Protein AF-A0A7S0GFJ6-F1 (afdb_monomer)

InterPro domains:
  IPR036259 MFS transporter superfamily [G3DSA:1.20.1250.20] (1-97)
  IPR036259 MFS transporter superfamily [SSF103473] (2-94)
  IPR049680 Choline/ethanolamine transporter FLVCR1-2/SLC49-like [PTHR10924] (3-102)

Secondary structure (DSSP, 8-state):
-HHHHHHHHHHHHHHHHHHHHHHHHHHHS-TTTHHHHHHHHHHHHHHHHHHHHHHHHHHTTSHHHHHHHHHHHHHHHHHHHHHHHHH--SS-SS-S-HHHHTT--

Foldseek 3Di:
DVVVVVVVVVVVCVVVVVPVQLVVLVQQHDPVCSVVSSVVVVVVVVVVVVVLCVQCVVQVPDPVSNVVSVVVVVVVVVVVVVVCVVPDDPHPPDRNDPVVVVVVD

pLDDT: mean 84.1, std 14.14, range [44.91, 96.38]

Mean predicted aligned error: 7.47 Å

Solvent-accessible surface area (backbone atoms only — not comparable to full-atom values): 6013 Å² total; per-residue (Å²): 113,70,66,62,53,50,52,51,53,52,60,69,45,46,63,56,65,68,52,42,44,56,52,50,19,62,68,57,40,54,87,83,49,21,60,57,50,24,49,52,50,54,51,54,50,53,52,49,51,54,50,47,52,56,51,44,64,68,36,50,79,41,79,66,34,39,53,52,45,56,50,50,54,48,55,53,49,51,51,51,51,53,50,44,67,73,70,56,63,101,61,71,96,56,80,72,44,79,70,61,56,62,76,78,110

Organism: NCBI:txid420281

Sequence (105 aa):
ASMLAGTVCVGAAQPFFQCTPPMLSATWFASDERATSTAVALNFNQIGIATAFLVGGGMANTAGGLADYFTLITVISVFVAVGTLLQFQEKPKVPPSTSAIQKLI

Radius of gyration: 18.22 Å; Cα contacts (8 Å, |Δi|>4): 37; chains: 1; boun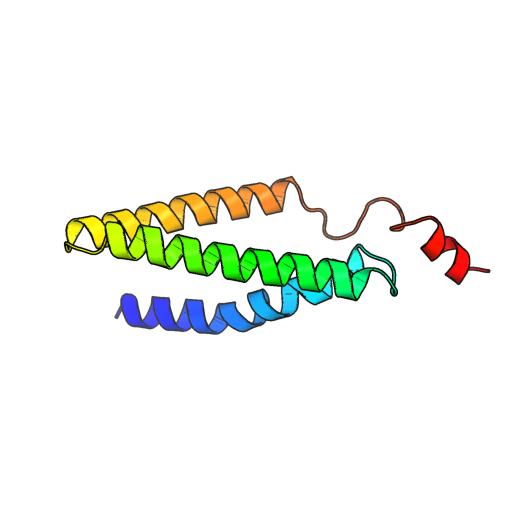ding box: 43×25×53 Å

Structure (mmCIF, N/CA/C/O backbone):
data_AF-A0A7S0GFJ6-F1
#
_entry.id   AF-A0A7S0GFJ6-F1
#
loop_
_atom_site.group_PDB
_atom_site.id
_atom_site.type_symbol
_atom_site.label_atom_id
_atom_site.label_alt_id
_atom_site.label_comp_id
_atom_site.label_asym_id
_atom_site.label_entity_id
_atom_site.label_seq_id
_atom_site.pdbx_PDB_ins_code
_atom_site.Cartn_x
_atom_site.Cartn_y
_atom_site.Cartn_z
_atom_site.occupancy
_atom_site.B_iso_or_equiv
_atom_site.auth_seq_id
_atom_site.auth_comp_id
_atom_site.auth_asym_id
_atom_site.auth_atom_id
_atom_site.pdbx_PDB_model_num
ATOM 1 N N . ALA A 1 1 ? 1.644 12.639 -21.685 1.00 60.75 1 ALA A N 1
ATOM 2 C CA . ALA A 1 1 ? 0.237 12.575 -21.231 1.00 60.75 1 ALA A CA 1
ATOM 3 C C . ALA A 1 1 ? 0.024 11.498 -20.160 1.00 60.75 1 ALA A C 1
ATOM 5 O O . ALA A 1 1 ? -0.493 11.824 -19.101 1.00 60.75 1 ALA A O 1
ATOM 6 N N . SER A 1 2 ? 0.476 10.256 -20.380 1.00 78.56 2 SER A N 1
ATOM 7 C CA . SER A 1 2 ? 0.297 9.126 -19.448 1.00 78.56 2 SER A CA 1
ATOM 8 C C . SER A 1 2 ? 0.902 9.337 -18.051 1.00 78.56 2 SER A C 1
ATOM 10 O O . SER A 1 2 ? 0.232 9.074 -17.059 1.00 78.56 2 SER A O 1
ATOM 12 N N . MET A 1 3 ? 2.126 9.868 -17.950 1.00 83.75 3 MET A N 1
ATOM 13 C CA . MET A 1 3 ? 2.784 10.100 -16.651 1.00 83.75 3 MET A CA 1
ATOM 14 C C . MET A 1 3 ? 2.056 11.137 -15.784 1.00 83.75 3 MET A C 1
ATOM 16 O O . MET A 1 3 ? 1.896 10.926 -14.590 1.00 83.75 3 MET A O 1
ATOM 20 N N . LEU A 1 4 ? 1.571 12.234 -16.383 1.00 90.75 4 LEU A N 1
ATOM 21 C CA . LEU A 1 4 ? 0.834 13.280 -15.662 1.00 90.75 4 LEU A CA 1
ATOM 22 C C . LEU A 1 4 ? -0.486 12.746 -15.104 1.00 90.75 4 LEU A C 1
ATOM 24 O O . LEU A 1 4 ? -0.798 12.987 -13.943 1.00 90.75 4 LEU A O 1
ATOM 28 N N . ALA A 1 5 ? -1.226 11.983 -15.912 1.00 91.25 5 ALA A N 1
ATOM 29 C CA . ALA A 1 5 ? -2.438 11.314 -15.455 1.00 91.25 5 ALA A CA 1
ATOM 30 C C . ALA A 1 5 ? -2.135 10.357 -14.289 1.00 91.25 5 ALA A C 1
ATOM 32 O O . ALA A 1 5 ? -2.826 10.396 -13.276 1.00 91.25 5 ALA A O 1
ATOM 33 N N . GLY A 1 6 ? -1.054 9.573 -14.389 1.00 88.81 6 GLY A N 1
ATOM 34 C CA . GLY A 1 6 ? -0.593 8.697 -13.310 1.00 88.81 6 GLY A CA 1
ATOM 35 C C . GLY A 1 6 ? -0.302 9.453 -12.010 1.00 88.81 6 GLY A C 1
ATOM 36 O O . GLY A 1 6 ? -0.824 9.086 -10.960 1.00 88.81 6 GLY A O 1
ATOM 37 N N . THR A 1 7 ? 0.458 10.547 -12.072 1.00 91.06 7 THR A N 1
ATOM 38 C CA . THR A 1 7 ? 0.779 11.362 -10.889 1.00 91.06 7 THR A CA 1
ATOM 39 C C . THR A 1 7 ? -0.464 11.997 -10.265 1.00 91.06 7 THR A C 1
ATOM 41 O O . THR A 1 7 ? -0.583 12.015 -9.041 1.00 91.06 7 THR A O 1
ATOM 44 N N . VAL A 1 8 ? -1.415 12.476 -11.076 1.00 94.75 8 VAL A N 1
ATOM 45 C CA . VAL A 1 8 ? -2.692 13.014 -10.574 1.00 94.75 8 VAL A CA 1
ATOM 46 C C . VAL A 1 8 ? -3.496 11.929 -9.857 1.00 94.75 8 VAL A C 1
ATOM 48 O O . VAL A 1 8 ? -3.996 12.176 -8.761 1.00 94.75 8 VAL A O 1
ATOM 51 N N . CYS A 1 9 ? -3.571 10.719 -10.418 1.00 92.00 9 CYS A N 1
ATOM 52 C CA . CYS A 1 9 ? -4.232 9.588 -9.765 1.00 92.00 9 CYS A CA 1
ATOM 53 C C . CYS A 1 9 ? -3.576 9.236 -8.422 1.00 92.00 9 CYS A C 1
ATOM 55 O O . CYS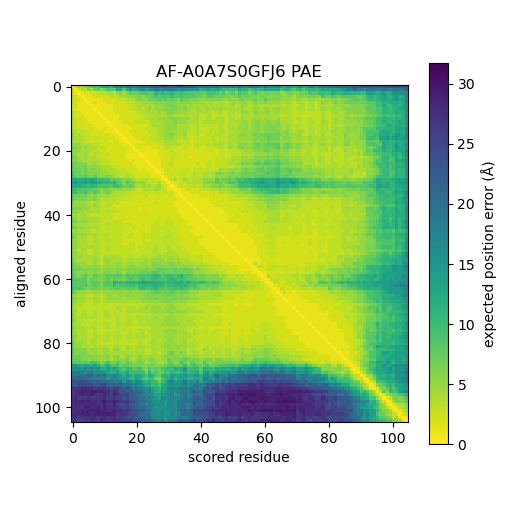 A 1 9 ? -4.279 9.023 -7.435 1.00 92.00 9 CYS A O 1
ATOM 57 N N . VAL A 1 10 ? -2.240 9.221 -8.357 1.00 90.69 10 VAL A N 1
ATOM 58 C CA . VAL A 1 10 ? -1.507 8.982 -7.102 1.00 90.69 10 VAL A CA 1
ATOM 59 C C . VAL A 1 10 ? -1.807 10.079 -6.079 1.00 90.69 10 VAL A C 1
ATOM 61 O O . VAL A 1 10 ? -2.103 9.768 -4.928 1.00 90.69 10 VAL A O 1
ATOM 64 N N . GLY A 1 11 ? -1.795 11.348 -6.494 1.00 92.38 11 GLY A N 1
ATOM 65 C CA . GLY A 1 11 ? -2.134 12.477 -5.625 1.00 92.38 11 GLY A CA 1
ATOM 66 C C . GLY A 1 11 ? -3.559 12.392 -5.074 1.00 92.38 11 GLY A C 1
ATOM 67 O O . GLY A 1 11 ? -3.770 12.595 -3.882 1.00 92.38 11 GLY A O 1
ATOM 68 N N . ALA A 1 12 ? -4.528 12.008 -5.907 1.00 93.94 12 ALA A N 1
ATOM 69 C CA . ALA A 1 12 ? -5.909 11.794 -5.474 1.00 93.94 12 ALA A CA 1
ATOM 70 C C . ALA A 1 12 ? -6.050 10.623 -4.483 1.00 93.94 12 ALA A C 1
ATOM 72 O O . ALA A 1 12 ? -6.929 10.652 -3.624 1.00 93.94 12 ALA A O 1
ATOM 73 N N . ALA A 1 13 ? -5.185 9.607 -4.568 1.00 91.31 13 ALA A N 1
ATOM 74 C CA . ALA A 1 13 ? -5.202 8.453 -3.673 1.00 91.31 13 ALA A CA 1
ATOM 75 C C . ALA A 1 13 ? -4.581 8.734 -2.288 1.00 91.31 13 ALA A C 1
ATOM 77 O O . ALA A 1 13 ? -4.946 8.083 -1.308 1.00 91.31 13 ALA A O 1
ATOM 78 N N . GLN A 1 14 ? -3.660 9.698 -2.176 1.00 89.50 14 GLN A N 1
ATOM 79 C CA . GLN A 1 14 ? -2.911 9.960 -0.937 1.00 89.50 14 GLN A CA 1
ATOM 80 C C . GLN A 1 14 ? -3.775 10.204 0.316 1.00 89.50 14 GLN A C 1
ATOM 82 O O . GLN A 1 14 ? -3.477 9.594 1.347 1.00 89.50 14 GLN A O 1
ATOM 87 N N . PRO A 1 15 ? -4.850 11.019 0.281 1.00 91.50 15 PRO A N 1
ATOM 88 C CA . PRO A 1 15 ? -5.688 11.244 1.459 1.00 91.50 15 PRO A CA 1
ATOM 89 C C . PRO A 1 15 ? -6.296 9.949 2.002 1.00 91.50 15 PRO A C 1
ATOM 91 O O . PRO A 1 15 ? -6.345 9.744 3.214 1.00 91.50 15 PRO A O 1
ATOM 94 N N . PHE A 1 16 ? -6.694 9.034 1.113 1.00 89.06 16 PHE A N 1
ATOM 95 C CA . PHE A 1 16 ? -7.243 7.740 1.510 1.00 89.06 16 PHE A CA 1
ATOM 96 C C . PHE A 1 16 ? -6.202 6.905 2.257 1.00 89.06 16 PHE A C 1
ATOM 98 O O . PHE A 1 16 ? -6.507 6.366 3.321 1.00 89.06 16 PHE A O 1
ATOM 105 N N . PHE A 1 17 ? -4.956 6.857 1.775 1.00 86.81 17 PHE A N 1
ATOM 106 C CA . PHE A 1 17 ? -3.874 6.160 2.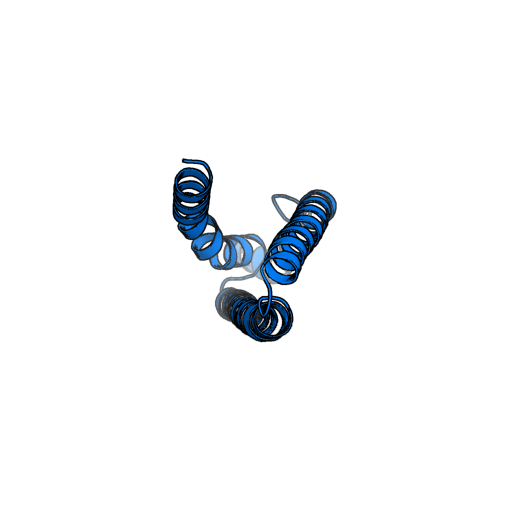477 1.00 86.81 17 PHE A CA 1
ATOM 107 C C . PHE A 1 17 ? -3.569 6.772 3.849 1.00 86.81 17 PHE A C 1
ATOM 109 O O . PHE A 1 17 ? -3.324 6.032 4.798 1.00 86.81 17 PHE A O 1
ATOM 116 N N . GLN A 1 18 ? -3.636 8.098 3.984 1.00 89.25 18 GLN A N 1
ATOM 117 C CA . GLN A 1 18 ? -3.343 8.780 5.247 1.00 89.25 18 GLN A CA 1
ATOM 118 C C . GLN A 1 18 ? -4.452 8.590 6.296 1.00 89.25 18 GLN A C 1
ATOM 120 O O . GLN A 1 18 ? -4.169 8.449 7.487 1.00 89.25 18 GLN A O 1
ATOM 125 N N . CYS A 1 19 ? -5.717 8.573 5.866 1.00 89.94 19 CYS A N 1
ATOM 126 C CA . CYS A 1 19 ? -6.872 8.436 6.756 1.00 89.94 19 CYS A CA 1
ATOM 127 C C . CYS A 1 19 ? -7.212 6.976 7.100 1.00 89.94 19 CYS A C 1
ATOM 129 O O . CYS A 1 19 ? -7.907 6.729 8.087 1.00 89.94 19 CYS A O 1
ATOM 131 N N . THR A 1 20 ? -6.725 6.003 6.325 1.00 89.44 20 THR A N 1
ATOM 132 C CA . THR A 1 20 ? -7.051 4.583 6.534 1.00 89.44 20 THR A CA 1
ATOM 133 C C . THR A 1 20 ? -6.539 4.029 7.872 1.00 89.44 20 THR A C 1
ATOM 135 O O . THR A 1 20 ? -7.353 3.448 8.589 1.00 89.44 20 THR A O 1
ATOM 138 N N . PRO A 1 21 ? -5.264 4.213 8.280 1.00 89.12 21 PRO A N 1
ATOM 139 C CA . PRO A 1 21 ? -4.763 3.677 9.546 1.00 89.12 21 PRO A CA 1
ATOM 140 C C . PRO A 1 21 ? -5.574 4.096 10.785 1.00 89.12 21 PRO A C 1
ATOM 142 O O . PRO A 1 21 ? -5.995 3.208 11.526 1.00 89.12 21 PRO A O 1
ATOM 145 N N . PRO A 1 22 ? -5.874 5.392 11.024 1.00 88.19 22 PRO A N 1
ATOM 146 C CA . PRO A 1 22 ? -6.673 5.777 12.186 1.00 88.19 22 PRO A CA 1
ATOM 147 C C . PRO A 1 22 ? -8.120 5.273 12.106 1.00 88.19 22 PRO A C 1
ATOM 149 O O . PRO A 1 22 ? -8.687 4.895 13.132 1.00 88.19 22 PRO A O 1
ATOM 152 N N . MET A 1 23 ? -8.718 5.216 10.910 1.00 87.12 23 MET A N 1
ATOM 153 C CA . MET A 1 23 ? -10.075 4.689 10.724 1.00 87.12 23 MET A CA 1
ATOM 154 C C . MET A 1 23 ? -10.148 3.181 11.005 1.00 87.12 23 MET A C 1
ATOM 156 O O . MET A 1 23 ? -11.067 2.715 11.686 1.00 87.12 23 MET A O 1
ATOM 160 N N . LEU A 1 24 ? -9.159 2.420 10.528 1.00 86.00 24 LEU A N 1
ATOM 161 C CA . LEU A 1 24 ? -9.048 0.987 10.782 1.00 86.00 24 LEU A CA 1
ATOM 162 C C . LEU A 1 24 ? -8.836 0.722 12.276 1.00 86.00 24 LEU A C 1
ATOM 164 O O . LEU A 1 24 ? -9.574 -0.069 12.865 1.00 86.00 24 LEU A O 1
ATOM 168 N N . SER A 1 25 ? -7.921 1.457 12.912 1.00 87.19 25 SER A N 1
ATOM 169 C CA . SER A 1 25 ? -7.696 1.382 14.357 1.00 87.19 25 SER A CA 1
ATOM 170 C C . SER A 1 25 ? -8.965 1.680 15.151 1.00 87.19 25 SER A C 1
ATOM 172 O O . SER A 1 25 ? -9.298 0.951 16.081 1.00 87.19 25 SER A O 1
ATOM 174 N N . ALA A 1 26 ? -9.718 2.718 14.775 1.00 84.25 26 ALA A N 1
ATOM 175 C CA . ALA A 1 26 ? -10.964 3.080 15.448 1.00 84.25 26 ALA A CA 1
ATOM 176 C C . ALA A 1 26 ? -12.064 2.016 15.317 1.00 84.25 26 ALA A C 1
ATOM 178 O O . ALA A 1 26 ? -12.912 1.905 16.206 1.00 84.25 26 ALA A O 1
ATOM 179 N N . THR A 1 27 ? -12.047 1.251 14.225 1.00 82.31 27 THR A N 1
ATOM 180 C CA . THR A 1 27 ? -13.039 0.207 13.935 1.00 82.31 27 THR A CA 1
ATOM 181 C C . THR A 1 27 ? -12.700 -1.114 14.631 1.00 82.31 27 THR A C 1
ATOM 183 O O . THR A 1 27 ? -13.606 -1.811 15.085 1.00 82.31 27 THR A O 1
ATOM 186 N N . TRP A 1 28 ? -11.411 -1.447 14.741 1.00 78.62 28 TRP A N 1
ATOM 187 C CA . TRP A 1 28 ? -10.944 -2.755 15.215 1.00 78.62 28 TRP A CA 1
ATOM 188 C C . TRP A 1 28 ? -10.363 -2.761 16.635 1.00 78.62 28 TRP A C 1
ATOM 190 O O . TRP A 1 28 ? -10.236 -3.836 17.209 1.00 78.62 28 TRP A O 1
ATOM 200 N N . PHE A 1 29 ? -10.035 -1.605 17.223 1.00 80.81 29 PHE A N 1
ATOM 201 C CA . PHE A 1 29 ? -9.401 -1.518 18.546 1.00 80.81 29 PHE A CA 1
ATOM 202 C C . PHE A 1 29 ? -10.179 -0.618 19.524 1.00 80.81 29 PHE A C 1
ATOM 204 O O . PHE A 1 29 ? -10.911 0.310 19.141 1.00 80.81 29 PHE A O 1
ATOM 211 N N . ALA A 1 30 ? -10.014 -0.888 20.821 1.00 75.06 30 ALA A N 1
ATOM 212 C CA . ALA A 1 30 ? -10.581 -0.089 21.907 1.00 75.06 30 ALA A CA 1
ATOM 213 C C . ALA A 1 30 ? -9.904 1.292 22.015 1.00 75.06 30 ALA A C 1
ATOM 215 O O . ALA A 1 30 ? -8.834 1.519 21.455 1.00 75.06 30 ALA A O 1
ATOM 216 N N . SER A 1 31 ? -10.553 2.251 22.685 1.00 76.81 31 SER A N 1
ATOM 217 C CA . SER A 1 31 ? -10.099 3.653 22.717 1.00 76.81 31 SER A CA 1
ATOM 218 C C . SER A 1 31 ? -8.666 3.837 23.224 1.00 76.81 31 SER A C 1
ATOM 220 O O . SER A 1 31 ? -7.971 4.730 22.744 1.00 76.81 31 SER A O 1
ATOM 222 N N . ASP A 1 32 ? -8.241 3.000 24.162 1.00 81.12 32 ASP A N 1
ATOM 223 C CA . ASP A 1 32 ? -6.912 2.983 24.769 1.00 81.12 32 ASP A CA 1
ATOM 224 C C . ASP A 1 32 ? -5.832 2.397 23.841 1.00 81.12 32 ASP A C 1
ATOM 226 O O . ASP A 1 32 ? -4.713 2.905 23.807 1.00 81.12 32 ASP A O 1
ATOM 230 N N . GLU A 1 33 ? -6.169 1.408 23.009 1.00 82.88 33 GLU A N 1
ATOM 231 C CA . GLU A 1 33 ? -5.208 0.737 22.114 1.00 82.88 33 GLU A CA 1
ATOM 232 C C . GLU A 1 33 ? -5.163 1.328 20.693 1.00 82.88 33 GLU A C 1
ATOM 234 O O . GLU A 1 33 ? -4.236 1.062 19.923 1.00 82.88 33 GLU A O 1
ATOM 239 N N . ARG A 1 34 ? -6.135 2.175 20.326 1.00 86.12 34 ARG A N 1
ATOM 240 C CA . ARG A 1 34 ? -6.223 2.831 19.004 1.00 86.12 34 ARG A CA 1
ATOM 241 C C . ARG A 1 34 ? -4.979 3.622 18.630 1.00 86.12 34 ARG A C 1
ATOM 243 O O . ARG A 1 34 ? -4.553 3.577 17.473 1.00 86.12 34 ARG A O 1
ATOM 250 N N . ALA A 1 35 ? -4.435 4.380 19.581 1.00 88.00 35 ALA A 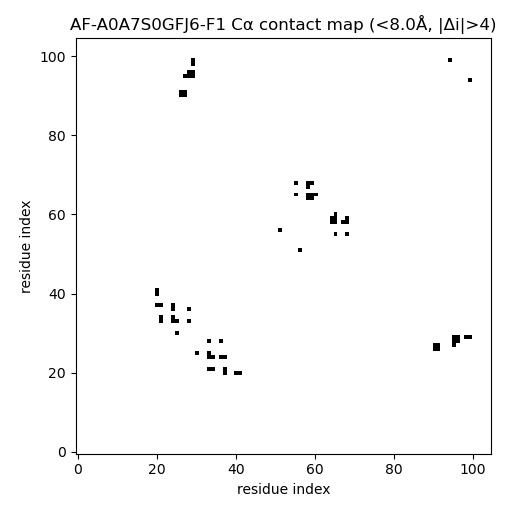N 1
ATOM 251 C CA . ALA A 1 35 ? -3.259 5.211 19.347 1.00 88.00 35 ALA A CA 1
ATOM 252 C C . ALA A 1 35 ? -2.044 4.333 19.027 1.00 88.00 35 ALA A C 1
ATOM 254 O O . ALA A 1 35 ? -1.365 4.569 18.030 1.00 88.00 35 ALA A O 1
ATOM 255 N N . THR A 1 36 ? -1.841 3.268 19.806 1.00 90.06 36 THR A N 1
ATOM 256 C CA . THR A 1 36 ? -0.771 2.288 19.596 1.00 90.06 36 THR A CA 1
ATOM 257 C C . THR A 1 36 ? -0.929 1.566 18.260 1.00 90.06 36 THR A C 1
ATOM 259 O O . THR A 1 36 ? 0.023 1.519 17.487 1.00 90.06 36 THR A O 1
ATOM 262 N N . SER A 1 37 ? -2.129 1.078 17.930 1.00 90.31 37 SER A N 1
ATOM 263 C CA . SER A 1 37 ? -2.401 0.405 16.649 1.00 90.31 37 SER A CA 1
ATOM 264 C C . SER A 1 37 ? -2.134 1.319 15.444 1.00 90.31 37 SER A C 1
ATOM 266 O O . SER A 1 37 ? -1.422 0.948 14.507 1.00 90.31 37 SER A O 1
ATOM 268 N N . THR A 1 38 ? -2.596 2.573 15.514 1.00 91.00 38 THR A N 1
ATOM 269 C CA . THR A 1 38 ? -2.331 3.576 14.469 1.00 91.00 38 THR A CA 1
ATOM 270 C C . THR A 1 38 ? -0.839 3.877 14.363 1.00 91.00 38 THR A C 1
ATOM 272 O O . THR A 1 38 ? -0.305 3.928 13.258 1.00 91.00 38 THR A O 1
ATOM 275 N N . ALA A 1 39 ? -0.146 4.037 15.493 1.00 93.12 39 ALA A N 1
ATOM 276 C CA . ALA A 1 39 ? 1.291 4.280 15.514 1.00 93.12 39 ALA A CA 1
ATOM 277 C C . ALA A 1 39 ? 2.067 3.116 14.884 1.00 93.12 39 ALA A C 1
ATOM 279 O O . ALA A 1 39 ? 2.968 3.354 14.082 1.00 93.12 39 ALA A O 1
ATOM 280 N N . VAL A 1 40 ? 1.704 1.865 15.177 1.00 94.12 40 VAL A N 1
ATOM 281 C CA . VAL A 1 40 ? 2.313 0.682 14.547 1.00 94.12 40 VAL A CA 1
ATOM 282 C C . VAL A 1 40 ? 2.117 0.721 13.029 1.00 94.12 40 VAL A C 1
ATOM 284 O O . VAL A 1 40 ? 3.092 0.594 12.289 1.00 94.12 40 VAL A O 1
ATOM 287 N N . ALA A 1 41 ? 0.896 0.980 12.554 1.00 91.31 41 ALA A N 1
ATOM 288 C CA . ALA A 1 41 ? 0.611 1.084 11.122 1.00 91.31 41 ALA A CA 1
ATOM 289 C C . ALA A 1 41 ? 1.425 2.198 10.429 1.00 91.31 41 ALA A C 1
ATOM 291 O O . ALA A 1 41 ? 1.967 1.984 9.342 1.00 91.31 41 ALA A O 1
ATOM 292 N N . LEU A 1 42 ? 1.573 3.364 11.069 1.00 93.25 42 LEU A N 1
ATOM 293 C CA . LEU A 1 42 ? 2.395 4.464 10.551 1.00 93.25 42 LEU A CA 1
ATOM 294 C C . LEU A 1 42 ? 3.891 4.109 10.520 1.00 93.25 42 LEU A C 1
ATOM 296 O O . LEU A 1 42 ? 4.577 4.443 9.557 1.00 93.25 42 LEU A O 1
ATOM 300 N N . ASN A 1 43 ? 4.404 3.382 11.516 1.00 94.56 43 ASN A N 1
ATOM 301 C CA . ASN A 1 43 ? 5.795 2.916 11.506 1.00 94.56 43 ASN A CA 1
ATOM 302 C C . ASN A 1 43 ? 6.061 1.941 10.348 1.00 94.56 43 ASN A C 1
ATOM 304 O O . ASN A 1 43 ? 7.070 2.072 9.654 1.00 94.56 43 ASN A O 1
ATOM 308 N N . PHE A 1 44 ? 5.139 1.012 10.072 1.00 93.19 44 PHE A N 1
ATOM 309 C CA . PHE A 1 44 ? 5.255 0.128 8.907 1.00 93.19 44 PHE A CA 1
ATOM 310 C C . PHE A 1 44 ? 5.225 0.891 7.578 1.00 93.19 44 PHE A C 1
ATOM 312 O O . PHE A 1 44 ? 5.936 0.509 6.647 1.00 93.19 44 PHE A O 1
ATOM 319 N N . ASN A 1 45 ? 4.471 1.991 7.486 1.00 92.19 45 ASN A N 1
ATOM 320 C CA . ASN A 1 45 ? 4.511 2.853 6.305 1.00 92.19 45 ASN A CA 1
ATOM 321 C C . ASN A 1 45 ? 5.918 3.432 6.072 1.00 92.19 45 ASN A C 1
ATOM 323 O O . ASN A 1 45 ? 6.433 3.342 4.957 1.00 92.19 45 ASN A O 1
ATOM 327 N N . GLN A 1 46 ? 6.584 3.913 7.127 1.00 94.44 46 GLN A N 1
ATOM 328 C CA . GLN A 1 46 ? 7.962 4.412 7.032 1.00 94.44 46 GLN A CA 1
ATOM 329 C C . GLN A 1 46 ? 8.953 3.320 6.601 1.00 94.44 46 GLN A C 1
ATOM 331 O O . GLN A 1 46 ? 9.828 3.577 5.773 1.00 94.44 46 GLN A O 1
ATOM 336 N N . ILE A 1 47 ? 8.793 2.089 7.100 1.00 95.56 47 ILE A N 1
ATOM 337 C CA . ILE A 1 47 ? 9.606 0.936 6.674 1.00 95.56 47 ILE A CA 1
ATOM 338 C C . ILE A 1 47 ? 9.388 0.634 5.184 1.00 95.56 47 ILE A C 1
ATOM 340 O O . ILE A 1 47 ? 10.350 0.382 4.453 1.00 95.56 47 ILE A O 1
ATOM 344 N N . GLY A 1 48 ? 8.141 0.700 4.710 1.00 93.12 48 GLY A N 1
ATOM 345 C CA . GLY A 1 48 ? 7.810 0.542 3.293 1.00 93.12 48 GLY A CA 1
ATOM 346 C C . GLY A 1 48 ? 8.494 1.594 2.419 1.00 93.12 48 GLY A C 1
ATOM 347 O O . GLY A 1 48 ? 9.101 1.249 1.406 1.00 93.12 48 GLY A O 1
ATOM 348 N N . ILE A 1 49 ? 8.477 2.860 2.845 1.00 93.62 49 ILE A N 1
ATOM 349 C CA . ILE A 1 49 ? 9.162 3.959 2.148 1.00 93.62 49 ILE A CA 1
ATOM 350 C C . ILE A 1 49 ? 10.675 3.717 2.100 1.00 93.62 49 ILE A C 1
ATOM 352 O O . ILE A 1 49 ? 11.274 3.811 1.029 1.00 93.62 49 ILE A O 1
ATOM 356 N N . ALA A 1 50 ? 11.296 3.354 3.225 1.00 96.38 50 ALA A N 1
ATOM 357 C CA . ALA A 1 50 ? 12.725 3.044 3.269 1.00 96.38 50 ALA A CA 1
ATOM 358 C C . ALA A 1 50 ? 13.083 1.890 2.317 1.00 96.38 50 ALA A C 1
ATOM 360 O O . ALA A 1 50 ? 14.050 1.977 1.560 1.00 96.38 50 ALA A O 1
ATOM 361 N N . THR A 1 51 ? 12.258 0.842 2.294 1.00 95.38 51 THR A N 1
ATOM 362 C CA . THR A 1 51 ? 12.430 -0.301 1.387 1.00 95.38 51 THR A CA 1
ATOM 363 C C . THR A 1 51 ? 12.308 0.127 -0.077 1.00 95.38 51 THR A C 1
ATOM 365 O O . THR A 1 51 ? 13.145 -0.251 -0.895 1.00 95.38 51 THR A O 1
ATOM 368 N N . ALA A 1 52 ? 11.321 0.963 -0.412 1.00 93.50 52 ALA A N 1
ATOM 369 C CA . ALA A 1 52 ? 11.139 1.493 -1.762 1.00 93.50 52 ALA A CA 1
ATOM 370 C C . ALA A 1 52 ? 12.338 2.339 -2.220 1.00 93.50 52 ALA A C 1
ATOM 372 O O . ALA A 1 52 ? 12.765 2.215 -3.365 1.00 93.50 52 ALA A O 1
ATOM 373 N N . PHE A 1 53 ? 12.929 3.145 -1.333 1.00 94.12 53 PHE A N 1
ATOM 374 C CA . PHE A 1 53 ? 14.147 3.897 -1.649 1.00 94.12 53 PHE A CA 1
ATOM 375 C C . PHE A 1 53 ? 15.355 2.990 -1.892 1.00 94.12 53 PHE A C 1
ATOM 377 O O . PHE A 1 53 ? 16.091 3.220 -2.849 1.00 94.12 53 PHE A O 1
ATOM 384 N N . LEU A 1 54 ? 15.554 1.956 -1.071 1.00 95.25 54 LEU A N 1
ATOM 385 C CA . LEU A 1 54 ? 16.669 1.020 -1.244 1.00 95.25 54 LEU A CA 1
ATOM 386 C C . LEU A 1 54 ? 16.540 0.217 -2.545 1.00 95.25 54 LEU A C 1
ATOM 388 O O . LEU A 1 54 ? 17.47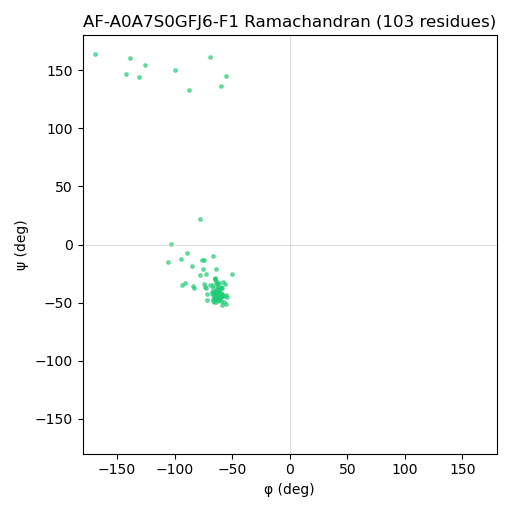9 0.161 -3.338 1.00 95.25 54 LEU A O 1
ATOM 392 N N . VAL A 1 55 ? 15.367 -0.373 -2.789 1.00 93.62 55 VAL A N 1
ATOM 393 C CA . VAL A 1 55 ? 15.118 -1.212 -3.972 1.00 93.62 55 VAL A CA 1
ATOM 394 C C . VAL A 1 55 ? 15.044 -0.359 -5.236 1.00 93.62 55 VAL A C 1
ATOM 396 O O . VAL A 1 55 ? 15.711 -0.657 -6.225 1.00 93.62 55 VAL A O 1
ATOM 399 N N . GLY A 1 56 ? 14.288 0.738 -5.195 1.00 92.69 56 GLY A N 1
ATOM 400 C CA . GLY A 1 56 ? 14.168 1.673 -6.308 1.00 92.69 56 GLY A CA 1
ATOM 401 C C . GLY A 1 56 ? 15.506 2.313 -6.662 1.00 92.69 56 GLY A C 1
ATOM 402 O O . GLY A 1 56 ? 15.873 2.326 -7.830 1.00 92.69 56 GLY A O 1
ATOM 403 N N . GLY A 1 57 ? 16.282 2.761 -5.671 1.00 92.94 57 GLY A N 1
ATOM 404 C CA . GLY A 1 57 ? 17.622 3.311 -5.892 1.00 92.94 57 GLY A CA 1
ATOM 405 C C . GLY A 1 57 ? 18.611 2.292 -6.471 1.00 92.94 57 GLY A C 1
ATOM 406 O O . GLY A 1 57 ? 19.457 2.653 -7.286 1.00 92.94 57 GLY A O 1
ATOM 407 N N . GLY A 1 58 ? 18.484 1.012 -6.110 1.00 93.81 58 GLY A N 1
ATOM 408 C CA . GLY A 1 58 ? 19.291 -0.068 -6.685 1.00 93.81 58 GLY A CA 1
ATOM 409 C C . GLY A 1 58 ? 18.898 -0.444 -8.120 1.00 93.81 58 GLY A C 1
ATOM 410 O O . GLY A 1 58 ? 19.767 -0.744 -8.940 1.00 93.81 58 GLY A O 1
ATOM 411 N N . MET A 1 59 ? 17.607 -0.406 -8.458 1.00 91.56 59 MET A N 1
ATOM 412 C CA . MET A 1 59 ? 17.100 -0.844 -9.767 1.00 91.56 59 MET A CA 1
ATOM 413 C C . MET A 1 59 ? 17.027 0.283 -10.806 1.00 91.56 59 MET A C 1
ATOM 415 O O . MET A 1 59 ? 17.284 0.051 -11.986 1.00 91.56 59 MET A O 1
ATOM 419 N N . ALA A 1 60 ? 16.747 1.521 -10.399 1.00 91.56 60 ALA A N 1
ATOM 420 C CA . ALA A 1 60 ? 16.520 2.660 -11.296 1.00 91.56 60 ALA A CA 1
ATOM 421 C C . ALA A 1 60 ? 17.805 3.276 -11.893 1.00 91.56 60 ALA A C 1
ATOM 423 O O . ALA A 1 60 ? 17.798 4.422 -12.338 1.00 91.56 60 ALA A O 1
ATOM 424 N N . ASN A 1 61 ? 18.909 2.526 -11.933 1.00 91.69 61 ASN A N 1
ATOM 425 C CA . ASN A 1 61 ? 20.186 2.979 -12.497 1.00 91.69 61 ASN A CA 1
ATOM 426 C C . ASN A 1 61 ? 20.203 2.980 -14.036 1.00 91.69 61 ASN A C 1
ATOM 428 O O . ASN A 1 61 ? 21.100 3.552 -14.652 1.00 91.69 61 ASN A O 1
ATOM 432 N N . THR A 1 62 ? 19.218 2.344 -14.676 1.00 92.25 62 THR A N 1
ATOM 433 C CA . THR A 1 62 ? 19.042 2.333 -16.135 1.00 92.25 62 THR A CA 1
ATOM 434 C C . THR A 1 62 ? 17.566 2.493 -16.493 1.00 92.25 62 THR A C 1
ATOM 436 O O . THR A 1 62 ? 16.686 2.215 -15.678 1.00 92.25 62 THR A O 1
ATOM 439 N N . ALA A 1 63 ? 17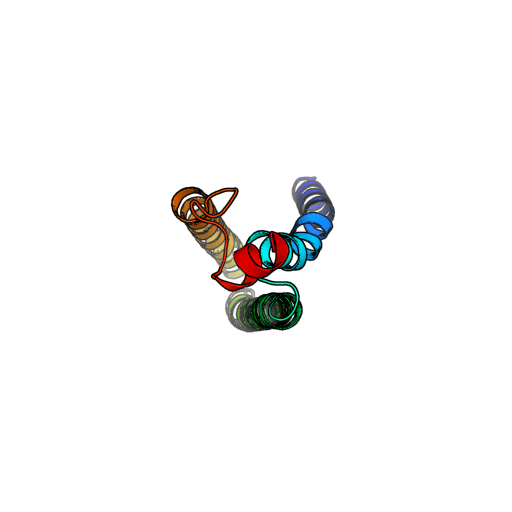.271 2.901 -17.732 1.00 86.88 63 ALA A N 1
ATOM 440 C CA . ALA A 1 63 ? 15.890 3.034 -18.202 1.00 86.88 63 ALA A CA 1
ATOM 441 C C . ALA A 1 63 ? 15.109 1.703 -18.140 1.00 86.88 63 ALA A C 1
ATOM 443 O O . ALA A 1 63 ? 13.932 1.706 -17.788 1.00 86.88 63 ALA A O 1
ATOM 444 N N . GLY A 1 64 ? 15.771 0.573 -18.427 1.00 91.50 64 GLY A N 1
ATOM 445 C CA . GLY A 1 64 ? 15.179 -0.763 -18.292 1.00 91.50 64 GLY A CA 1
ATOM 446 C C . GLY A 1 64 ? 14.891 -1.122 -16.835 1.00 91.50 64 GLY A C 1
ATOM 447 O O . GLY A 1 64 ? 13.770 -1.489 -16.504 1.00 91.50 64 GLY A O 1
ATOM 448 N N . GLY A 1 65 ? 15.856 -0.895 -15.939 1.00 90.81 65 GLY A N 1
ATOM 449 C CA . GLY A 1 65 ? 15.685 -1.188 -14.514 1.00 90.81 65 GLY A CA 1
ATOM 450 C C . GLY A 1 65 ? 14.609 -0.337 -13.825 1.00 90.81 65 GLY A C 1
ATOM 451 O O . GLY A 1 65 ? 13.931 -0.816 -12.918 1.00 90.81 65 GLY A O 1
ATOM 452 N N . LEU A 1 66 ? 14.376 0.896 -14.290 1.00 90.75 66 LEU A N 1
ATOM 453 C CA . LEU A 1 66 ? 13.254 1.718 -13.826 1.00 90.75 66 LEU A CA 1
ATOM 454 C C . LEU A 1 66 ? 11.895 1.143 -14.267 1.00 90.75 66 LEU A C 1
ATOM 456 O O . LEU A 1 66 ? 10.946 1.138 -13.481 1.00 90.75 66 LEU A O 1
ATOM 460 N N . ALA A 1 67 ? 11.794 0.643 -15.502 1.00 90.62 67 ALA A N 1
ATOM 461 C CA . ALA A 1 67 ? 10.581 -0.014 -15.991 1.00 90.62 67 ALA A CA 1
ATOM 462 C C . ALA A 1 67 ? 10.306 -1.331 -15.243 1.00 90.62 67 ALA A C 1
ATOM 464 O O . ALA A 1 67 ? 9.163 -1.593 -14.850 1.00 90.62 67 ALA A O 1
ATOM 465 N N . ASP A 1 68 ? 11.352 -2.113 -14.969 1.00 92.69 68 ASP A N 1
ATOM 466 C CA . ASP A 1 68 ? 11.262 -3.330 -14.158 1.00 92.69 68 ASP A CA 1
ATOM 467 C C . ASP A 1 68 ? 10.846 -3.012 -12.717 1.00 92.69 68 ASP A C 1
ATOM 469 O O . ASP A 1 68 ? 9.991 -3.697 -12.156 1.00 92.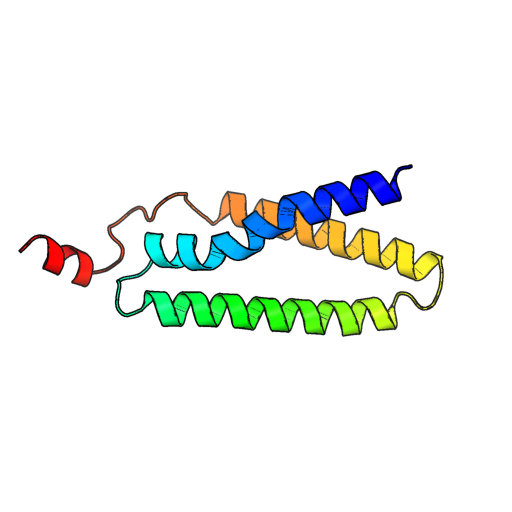69 68 ASP A O 1
ATOM 473 N N . TYR A 1 69 ? 11.368 -1.930 -12.131 1.00 94.25 69 TYR A N 1
ATOM 474 C CA . TYR A 1 69 ? 10.958 -1.464 -10.805 1.00 94.25 69 TYR A CA 1
ATOM 475 C C . TYR A 1 69 ? 9.473 -1.083 -10.764 1.00 94.25 69 TYR A C 1
ATOM 477 O O . TYR A 1 69 ? 8.748 -1.529 -9.872 1.00 94.25 69 TYR A O 1
ATOM 485 N N . PHE A 1 70 ? 8.984 -0.313 -11.744 1.00 91.56 70 PHE A N 1
ATOM 486 C CA . PHE A 1 70 ? 7.559 0.024 -11.821 1.00 91.56 70 PHE A CA 1
ATOM 487 C C . PHE A 1 70 ? 6.672 -1.212 -12.005 1.00 91.56 70 PHE A C 1
ATOM 489 O O . PHE A 1 70 ? 5.593 -1.297 -11.412 1.00 91.56 70 PHE A O 1
ATOM 496 N N . THR A 1 71 ? 7.138 -2.197 -12.770 1.00 93.31 71 THR A N 1
ATOM 497 C CA . THR A 1 71 ? 6.435 -3.475 -12.933 1.00 93.31 71 THR A CA 1
ATOM 498 C C . THR A 1 71 ? 6.395 -4.248 -11.615 1.00 93.31 71 THR A C 1
ATOM 500 O O . THR A 1 71 ? 5.327 -4.698 -11.196 1.00 93.31 71 THR A O 1
ATOM 503 N N . LEU A 1 72 ? 7.522 -4.329 -10.906 1.00 94.38 72 LEU A N 1
ATOM 504 C CA . LEU A 1 72 ? 7.640 -5.002 -9.615 1.00 94.38 72 LEU A CA 1
ATOM 505 C C . LEU A 1 72 ? 6.687 -4.408 -8.570 1.00 94.38 72 LEU A C 1
ATOM 507 O O . LEU A 1 72 ? 5.900 -5.145 -7.973 1.00 94.38 72 LEU A O 1
ATOM 511 N N . ILE A 1 73 ? 6.704 -3.085 -8.369 1.00 93.56 73 ILE A N 1
ATOM 512 C CA . ILE A 1 73 ? 5.819 -2.444 -7.381 1.00 93.56 73 ILE A CA 1
ATOM 513 C C . ILE A 1 73 ? 4.344 -2.607 -7.757 1.00 93.56 73 ILE A C 1
ATOM 515 O O . ILE A 1 73 ? 3.505 -2.724 -6.865 1.00 93.56 73 ILE A O 1
ATOM 519 N N . THR A 1 74 ? 4.024 -2.656 -9.055 1.00 92.94 74 THR A N 1
ATOM 520 C CA . THR A 1 74 ? 2.656 -2.881 -9.538 1.00 92.94 74 THR A CA 1
ATOM 521 C C . THR A 1 74 ? 2.195 -4.287 -9.174 1.00 92.94 74 THR A C 1
ATOM 523 O O . THR A 1 74 ? 1.127 -4.440 -8.585 1.00 92.94 74 THR A O 1
ATOM 526 N N . VAL A 1 75 ? 3.014 -5.310 -9.442 1.00 96.12 75 VAL A N 1
ATOM 527 C CA . VAL A 1 75 ? 2.704 -6.706 -9.089 1.00 96.12 75 VAL A CA 1
ATOM 528 C C . VAL A 1 75 ? 2.543 -6.871 -7.578 1.00 96.12 75 VAL A C 1
ATOM 530 O O . VAL A 1 75 ? 1.554 -7.454 -7.133 1.00 96.12 75 VAL A O 1
ATOM 533 N N . ILE A 1 76 ? 3.462 -6.313 -6.783 1.00 95.00 76 ILE A N 1
ATOM 534 C CA . ILE A 1 76 ? 3.383 -6.364 -5.315 1.00 95.00 76 ILE A CA 1
ATOM 535 C C . ILE A 1 76 ? 2.110 -5.665 -4.826 1.00 95.00 76 ILE A C 1
ATOM 537 O O . ILE A 1 76 ? 1.394 -6.211 -3.991 1.00 95.00 76 ILE A O 1
ATOM 541 N N . SER A 1 77 ? 1.793 -4.487 -5.366 1.00 92.12 77 SER A N 1
ATOM 542 C CA . SER A 1 77 ? 0.609 -3.715 -4.967 1.00 92.12 77 SER A CA 1
ATOM 543 C C . SER A 1 77 ? -0.693 -4.438 -5.311 1.00 92.12 77 SER A C 1
ATOM 545 O O . SER A 1 77 ? -1.603 -4.465 -4.487 1.00 92.12 77 SER A O 1
ATOM 547 N N . VAL A 1 78 ? -0.781 -5.071 -6.487 1.00 95.19 78 VAL A N 1
ATOM 548 C CA . VAL A 1 78 ? -1.934 -5.903 -6.874 1.00 95.19 78 VAL A CA 1
ATOM 549 C C . VAL A 1 78 ? -2.055 -7.111 -5.952 1.00 95.19 78 VAL A C 1
ATOM 551 O O . VAL A 1 78 ? -3.147 -7.398 -5.469 1.00 95.19 78 VAL A O 1
ATOM 554 N N . PHE A 1 79 ? -0.947 -7.791 -5.654 1.00 95.38 79 PHE A N 1
ATOM 555 C CA . PHE A 1 79 ? -0.953 -8.931 -4.740 1.00 95.38 79 PHE A CA 1
ATOM 556 C C . PHE A 1 79 ? -1.424 -8.536 -3.336 1.00 95.38 79 PHE A C 1
ATOM 558 O O . PHE A 1 79 ? -2.294 -9.197 -2.770 1.00 95.38 79 PHE A O 1
ATOM 565 N N . VAL A 1 80 ? -0.911 -7.428 -2.794 1.00 92.00 80 VAL A N 1
ATOM 566 C CA . VAL A 1 80 ? -1.340 -6.900 -1.492 1.00 92.00 80 VAL A CA 1
ATOM 567 C C . VAL A 1 80 ? -2.807 -6.480 -1.535 1.00 92.00 80 VAL A C 1
ATOM 569 O O . VAL A 1 80 ? -3.536 -6.822 -0.614 1.00 92.00 80 VAL A O 1
ATOM 572 N N . ALA A 1 81 ? -3.270 -5.814 -2.597 1.00 90.81 81 ALA A N 1
ATOM 573 C CA . ALA A 1 81 ? -4.673 -5.421 -2.743 1.00 90.81 81 ALA A CA 1
ATOM 574 C C . ALA A 1 81 ? -5.617 -6.633 -2.797 1.00 90.81 81 ALA A C 1
ATOM 576 O O . ALA A 1 81 ? -6.659 -6.644 -2.150 1.00 90.81 81 ALA A O 1
ATOM 577 N N . VAL A 1 82 ? -5.251 -7.691 -3.522 1.00 94.12 82 VAL A N 1
ATOM 578 C CA . VAL A 1 82 ? -6.015 -8.947 -3.511 1.00 94.12 82 VAL A CA 1
ATOM 579 C C . VAL A 1 82 ? -5.979 -9.571 -2.115 1.00 94.12 82 VAL A C 1
ATOM 581 O O . VAL A 1 82 ? -7.015 -9.965 -1.585 1.00 94.12 82 VAL A O 1
ATOM 584 N N . GLY A 1 83 ? -4.808 -9.608 -1.480 1.00 90.44 83 GLY A N 1
ATOM 585 C CA . GLY A 1 83 ? -4.643 -10.120 -0.124 1.00 90.44 83 GLY A CA 1
ATOM 586 C C . GLY A 1 83 ? -5.470 -9.359 0.915 1.00 90.44 83 GLY A C 1
ATOM 587 O O . GLY A 1 83 ? -6.018 -9.991 1.819 1.00 90.44 83 GLY A O 1
ATOM 588 N N . THR A 1 84 ? -5.602 -8.035 0.790 1.00 87.44 84 THR A N 1
ATOM 589 C CA . THR A 1 84 ? -6.439 -7.233 1.687 1.00 87.44 84 THR A CA 1
ATOM 590 C C . THR A 1 84 ? -7.917 -7.484 1.435 1.00 87.44 84 THR A C 1
ATOM 592 O O . THR A 1 84 ? -8.643 -7.684 2.401 1.00 87.44 84 THR A O 1
ATOM 595 N N . LEU A 1 85 ? -8.355 -7.570 0.175 1.00 86.75 85 LEU A N 1
ATOM 596 C CA . LEU A 1 85 ? -9.743 -7.907 -0.164 1.00 86.75 85 LEU A CA 1
ATOM 597 C C . LEU A 1 85 ? -10.160 -9.297 0.343 1.00 86.75 85 LEU A C 1
ATOM 599 O O . LEU A 1 85 ? -11.321 -9.493 0.693 1.00 86.75 85 LEU A O 1
ATOM 603 N N . LEU A 1 86 ? -9.232 -10.258 0.389 1.00 87.88 86 LEU A N 1
ATOM 604 C CA . LEU A 1 86 ? -9.510 -11.616 0.868 1.0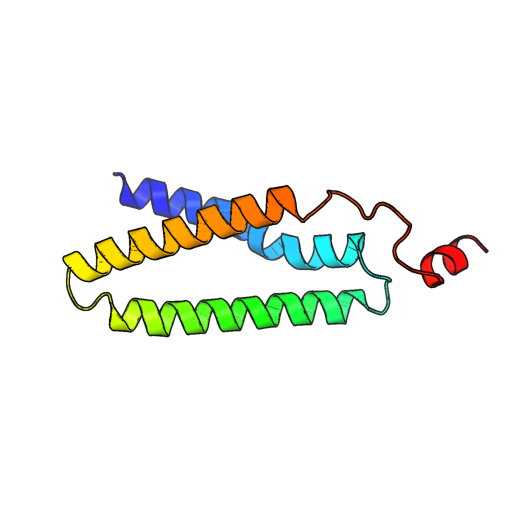0 87.88 86 LEU A CA 1
ATOM 605 C C . LEU A 1 86 ? -9.450 -11.748 2.399 1.00 87.88 86 LEU A C 1
ATOM 607 O O . LEU A 1 86 ? -10.229 -12.511 2.969 1.00 87.88 86 LEU A O 1
ATOM 611 N N . GLN A 1 87 ? -8.524 -11.051 3.069 1.00 82.00 87 GLN A N 1
ATOM 612 C CA . GLN A 1 87 ? -8.303 -11.197 4.517 1.00 82.00 87 GLN A CA 1
ATOM 613 C C . GLN A 1 87 ? -9.086 -10.195 5.369 1.00 82.00 87 GLN A C 1
ATOM 615 O O . GLN A 1 87 ? -9.497 -10.537 6.479 1.00 82.00 87 GLN A O 1
ATOM 620 N N . PHE A 1 88 ? -9.279 -8.962 4.893 1.00 76.62 88 PHE A N 1
ATOM 621 C CA . PHE A 1 88 ? -9.969 -7.937 5.669 1.00 76.62 88 PHE A CA 1
ATOM 622 C C . PHE A 1 88 ? -11.473 -8.005 5.446 1.00 76.62 88 PHE A C 1
ATOM 624 O O . PHE A 1 88 ? -11.974 -8.053 4.327 1.00 76.62 88 PHE A O 1
A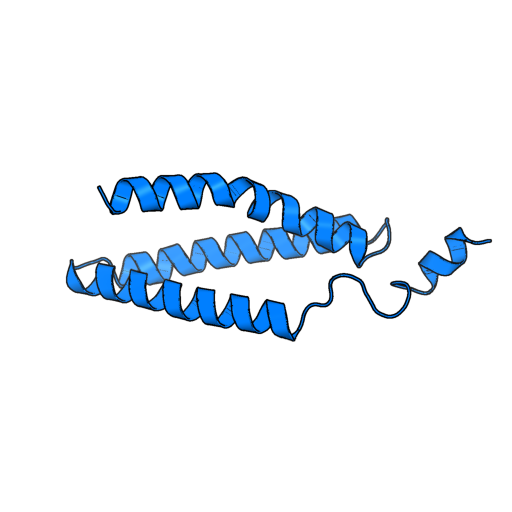TOM 631 N N . GLN A 1 89 ? -12.205 -7.962 6.552 1.00 69.31 89 GLN A N 1
ATOM 632 C CA . GLN A 1 89 ? -13.648 -7.752 6.552 1.00 69.31 89 GLN A CA 1
ATOM 633 C C . GLN A 1 89 ? -13.918 -6.279 6.886 1.00 69.31 89 GLN A C 1
ATOM 635 O O . GLN A 1 89 ? -13.138 -5.669 7.612 1.00 69.31 89 GLN A O 1
ATOM 640 N N . GLU A 1 90 ? -15.007 -5.684 6.388 1.00 66.25 90 GLU A N 1
ATOM 641 C CA . GLU A 1 90 ? -15.311 -4.265 6.669 1.00 66.25 90 GLU A CA 1
ATOM 642 C C . GLU A 1 90 ? -15.431 -3.968 8.172 1.00 66.25 90 GLU A C 1
ATOM 644 O O . GLU A 1 90 ? -15.094 -2.876 8.626 1.00 66.25 90 GLU A O 1
ATOM 649 N N . LYS A 1 91 ? -15.908 -4.944 8.954 1.00 63.72 91 LYS A N 1
ATOM 650 C CA . LYS A 1 91 ? -16.047 -4.862 10.411 1.00 63.72 91 LYS A CA 1
ATOM 651 C C . LYS A 1 91 ? -15.695 -6.215 11.038 1.00 63.72 91 LYS A C 1
ATOM 653 O O . LYS A 1 91 ? -15.976 -7.248 10.421 1.00 63.72 91 LYS A O 1
ATOM 658 N N . PRO A 1 92 ? -15.112 -6.242 12.248 1.00 63.53 92 PRO A N 1
ATOM 659 C CA . PRO A 1 92 ? -14.877 -7.494 12.956 1.00 63.53 92 PRO A CA 1
ATOM 660 C C . PRO A 1 92 ? -16.207 -8.231 13.202 1.00 63.53 92 PRO A C 1
ATOM 662 O O . PRO A 1 92 ? -17.205 -7.618 13.578 1.00 63.53 92 PRO A O 1
ATOM 665 N N . LYS A 1 93 ? -16.232 -9.555 12.975 1.00 56.03 93 LYS A N 1
ATOM 666 C CA . LYS A 1 93 ? -17.429 -10.417 13.132 1.00 56.03 93 LYS A CA 1
ATOM 667 C C . LYS A 1 93 ? -17.959 -10.504 14.568 1.00 56.03 93 LYS A C 1
ATOM 669 O O . LYS A 1 93 ? -19.116 -10.854 14.770 1.00 56.03 93 LYS A O 1
ATOM 674 N N . VAL A 1 94 ? -17.117 -10.205 15.550 1.00 56.34 94 VAL A N 1
ATOM 675 C CA . VAL A 1 94 ? -17.446 -10.127 16.977 1.00 56.34 94 VAL A CA 1
ATOM 676 C C . VAL A 1 94 ? -16.901 -8.805 17.517 1.00 56.34 94 VAL A C 1
ATOM 678 O O . VAL A 1 94 ? -15.861 -8.351 17.034 1.00 56.34 94 VAL A O 1
ATOM 681 N N . PRO A 1 95 ? -17.599 -8.152 18.464 1.00 52.56 95 PRO A N 1
ATOM 682 C CA . PRO A 1 95 ? -17.178 -6.861 18.996 1.00 52.56 95 PRO A CA 1
ATOM 683 C C . PRO A 1 95 ? -15.746 -6.951 19.550 1.00 52.56 95 PRO A C 1
ATOM 685 O O . PRO A 1 95 ? -15.364 -7.996 20.077 1.00 52.56 95 PRO A O 1
ATOM 688 N N . PRO A 1 96 ? -14.931 -5.890 19.418 1.00 53.19 96 PRO A N 1
ATOM 689 C CA . PRO A 1 96 ? -13.489 -6.052 19.232 1.00 53.19 96 PRO A CA 1
ATOM 690 C C . PRO A 1 96 ? -12.714 -6.472 20.487 1.00 53.19 96 PRO A C 1
ATOM 692 O O . PRO A 1 96 ? -11.562 -6.871 20.378 1.00 53.19 96 PRO A O 1
ATOM 695 N N . SER A 1 97 ? -13.317 -6.407 21.676 1.00 55.34 97 SER A N 1
ATOM 696 C CA . SER A 1 97 ? -12.746 -6.959 22.909 1.00 55.34 97 SER A CA 1
ATOM 697 C C . SER A 1 97 ? -13.780 -6.974 24.036 1.00 55.34 97 SER A C 1
ATOM 699 O O . SER A 1 97 ? -14.788 -6.262 23.991 1.00 55.34 97 SER A O 1
ATOM 701 N N . THR A 1 98 ? -13.504 -7.738 25.095 1.00 51.53 98 THR A N 1
ATOM 702 C CA . THR A 1 98 ? -14.249 -7.746 26.368 1.00 51.53 98 THR A CA 1
ATOM 703 C C . THR A 1 98 ? -14.451 -6.332 26.947 1.00 51.53 98 THR A C 1
ATOM 705 O O . THR A 1 98 ? -15.444 -6.074 27.617 1.00 51.53 98 THR A O 1
ATOM 708 N N . SER A 1 99 ? -13.583 -5.369 26.616 1.00 48.62 99 SER A N 1
ATOM 709 C CA . SER A 1 99 ? -13.692 -3.960 27.030 1.00 48.62 99 SER A CA 1
ATOM 710 C C . SER A 1 99 ? -14.771 -3.165 26.273 1.00 48.62 99 SER A C 1
ATOM 712 O O . SER A 1 99 ? -15.266 -2.164 26.786 1.00 48.62 99 SER A O 1
ATOM 714 N N . ALA A 1 100 ? -15.202 -3.601 25.081 1.00 47.84 100 ALA A N 1
ATOM 715 C CA . ALA A 1 100 ? -16.360 -3.017 24.391 1.00 47.84 100 ALA A CA 1
ATOM 716 C C . ALA A 1 100 ? -17.694 -3.399 25.067 1.00 47.84 100 ALA A C 1
ATOM 718 O O . ALA A 1 100 ? -18.653 -2.631 24.995 1.00 47.84 100 ALA A O 1
ATOM 719 N N . ILE A 1 101 ? -17.735 -4.537 25.776 1.00 50.75 101 ILE A N 1
ATOM 720 C CA . ILE A 1 101 ? -18.863 -4.939 26.636 1.00 50.75 101 ILE A CA 1
ATOM 721 C C . ILE A 1 101 ? -18.953 -4.025 27.865 1.00 50.75 101 ILE A C 1
ATOM 723 O O . ILE A 1 101 ? -20.053 -3.663 28.266 1.00 50.75 101 ILE A O 1
ATOM 727 N N . GLN A 1 102 ? -17.823 -3.553 28.404 1.00 49.53 102 GLN A N 1
ATOM 728 C CA . GLN A 1 102 ? -17.799 -2.621 29.540 1.00 49.53 102 GLN A CA 1
ATOM 729 C C . GLN A 1 102 ? -18.367 -1.225 29.215 1.00 49.53 102 GLN A C 1
ATOM 731 O O . GLN A 1 102 ? -18.599 -0.431 30.113 1.00 49.53 102 GLN A O 1
ATOM 736 N N . LYS A 1 103 ? -18.620 -0.922 27.936 1.00 50.78 103 LYS A N 1
ATOM 737 C CA . LYS A 1 103 ? -19.285 0.313 27.491 1.00 50.78 103 LYS A CA 1
ATOM 738 C C . LYS A 1 103 ? -20.817 0.195 27.412 1.00 50.78 103 LYS A C 1
ATOM 740 O O . LYS A 1 103 ? -21.475 1.188 27.115 1.00 50.78 103 LYS A O 1
ATOM 745 N N . LEU A 1 104 ? -21.357 -1.014 27.598 1.00 51.44 104 LEU A N 1
ATOM 746 C CA . LEU A 1 104 ? -22.792 -1.340 27.610 1.00 51.44 104 LEU A CA 1
ATOM 747 C C . LEU A 1 104 ? -23.347 -1.554 29.034 1.00 51.44 104 LEU A C 1
ATOM 749 O O . LEU A 1 104 ? -24.532 -1.849 29.179 1.00 51.44 104 LEU A O 1
ATOM 753 N N . ILE A 1 105 ? -22.499 -1.408 30.053 1.00 44.91 105 ILE A N 1
ATOM 754 C CA . ILE A 1 105 ? -22.798 -1.444 31.495 1.00 44.91 105 ILE A CA 1
ATOM 755 C C . ILE A 1 105 ? -22.381 -0.106 32.095 1.00 44.91 105 ILE A C 1
ATOM 757 O O . ILE A 1 105 ? -23.082 0.353 33.020 1.00 44.91 105 ILE A O 1
#